Protein AF-A0A9E0FGS3-F1 (afdb_monomer_lite)

Structure (mmCIF, N/CA/C/O backbone):
data_AF-A0A9E0FGS3-F1
#
_entry.id   AF-A0A9E0FGS3-F1
#
loop_
_atom_site.group_PDB
_atom_site.id
_atom_site.type_symbol
_atom_site.label_atom_id
_atom_site.label_alt_id
_atom_site.label_comp_id
_atom_site.label_asym_id
_atom_site.label_entity_id
_atom_site.label_seq_id
_atom_site.pdbx_PDB_ins_code
_atom_site.Cartn_x
_atom_site.Cartn_y
_atom_site.Cartn_z
_atom_site.occupancy
_atom_site.B_iso_or_equiv
_atom_site.auth_seq_id
_atom_site.auth_comp_id
_atom_site.auth_asym_id
_atom_site.auth_atom_id
_atom_site.pdbx_PDB_model_num
ATOM 1 N N . MET A 1 1 ? -5.988 -3.502 -14.103 1.00 76.56 1 MET A N 1
ATOM 2 C CA . MET A 1 1 ? -5.282 -2.232 -13.869 1.00 76.56 1 MET A CA 1
ATOM 3 C C . MET A 1 1 ? -5.603 -1.785 -12.456 1.00 76.56 1 MET A C 1
ATOM 5 O O . MET A 1 1 ? -6.783 -1.703 -12.133 1.00 76.56 1 MET A O 1
ATOM 9 N N . TYR A 1 2 ? -4.586 -1.602 -11.619 1.00 89.62 2 TYR A N 1
ATOM 10 C CA . TYR A 1 2 ? -4.748 -1.107 -10.251 1.00 89.62 2 TYR A CA 1
ATOM 11 C C . TYR A 1 2 ? -4.620 0.414 -10.249 1.00 89.62 2 TYR A C 1
ATOM 13 O O . TYR A 1 2 ? -3.804 0.963 -10.988 1.00 89.62 2 TYR A O 1
ATOM 21 N N . ASN A 1 3 ? -5.433 1.092 -9.447 1.00 94.62 3 ASN A N 1
ATOM 22 C CA . ASN A 1 3 ? -5.266 2.517 -9.184 1.00 94.62 3 ASN A CA 1
ATOM 23 C C . ASN A 1 3 ? -4.481 2.732 -7.879 1.00 94.62 3 ASN A C 1
ATOM 25 O O . ASN A 1 3 ? -4.219 1.793 -7.130 1.00 94.62 3 ASN A O 1
ATOM 29 N N . GLU A 1 4 ? -4.127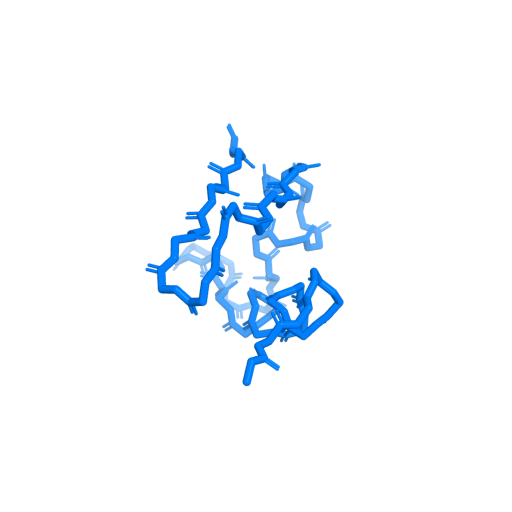 3.982 -7.588 1.00 95.44 4 GLU A N 1
ATOM 30 C CA . GLU A 1 4 ? -3.368 4.352 -6.388 1.00 95.44 4 GLU A CA 1
ATOM 31 C C . GLU A 1 4 ? -3.996 3.817 -5.086 1.00 95.44 4 GLU A C 1
ATOM 33 O O . GLU A 1 4 ? -3.293 3.292 -4.226 1.00 95.44 4 GLU A O 1
ATOM 38 N N . GLN A 1 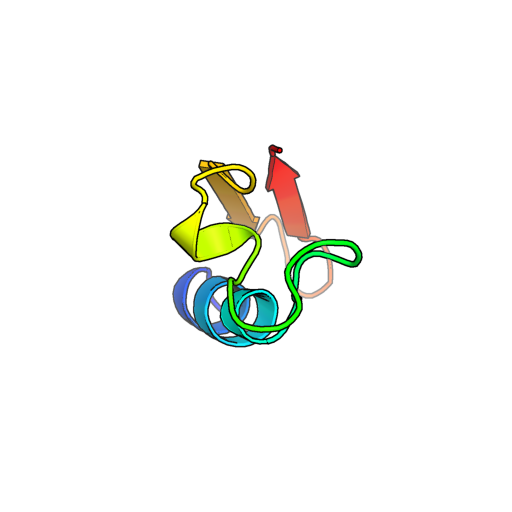5 ? -5.325 3.881 -4.953 1.00 96.06 5 GLN A N 1
ATOM 39 C CA . GLN A 1 5 ? -6.041 3.426 -3.756 1.00 96.06 5 GLN A CA 1
ATOM 40 C C . GLN A 1 5 ? -5.976 1.907 -3.583 1.00 96.06 5 GLN A C 1
ATOM 42 O O . GLN A 1 5 ? -5.987 1.419 -2.452 1.00 96.06 5 GLN A O 1
ATOM 47 N N . ASP A 1 6 ? -5.913 1.155 -4.682 1.00 95.44 6 ASP A N 1
ATOM 48 C CA . ASP A 1 6 ? -5.719 -0.292 -4.625 1.00 95.44 6 ASP A CA 1
ATOM 49 C C . ASP A 1 6 ? -4.321 -0.622 -4.088 1.00 95.44 6 ASP A C 1
ATOM 51 O O . ASP A 1 6 ? -4.185 -1.489 -3.226 1.00 95.44 6 ASP A O 1
ATOM 55 N N . ILE A 1 7 ? -3.293 0.109 -4.538 1.00 95.88 7 ILE A N 1
ATOM 56 C CA . ILE A 1 7 ? -1.915 -0.084 -4.067 1.00 95.88 7 ILE A CA 1
ATOM 57 C C . ILE A 1 7 ? -1.783 0.297 -2.588 1.00 95.88 7 ILE A C 1
ATOM 59 O O . ILE A 1 7 ? -1.189 -0.469 -1.832 1.00 95.88 7 ILE A O 1
ATOM 63 N N . TRP A 1 8 ? -2.384 1.408 -2.144 1.00 96.62 8 TRP A N 1
ATOM 64 C CA . TRP A 1 8 ? -2.408 1.785 -0.722 1.00 96.62 8 TRP A CA 1
ATOM 65 C C . TRP A 1 8 ? -2.960 0.658 0.158 1.00 96.62 8 TRP A C 1
ATOM 67 O O . TRP A 1 8 ? -2.296 0.236 1.102 1.00 96.62 8 TRP A O 1
ATOM 77 N N . LYS A 1 9 ? -4.121 0.096 -0.205 1.00 95.88 9 LYS A N 1
ATOM 78 C CA . LYS A 1 9 ? -4.740 -1.024 0.527 1.00 95.88 9 LYS A CA 1
ATOM 79 C C . LYS A 1 9 ? -3.870 -2.276 0.549 1.00 95.8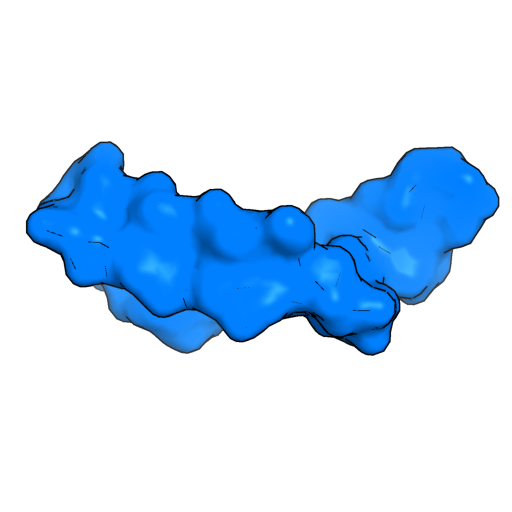8 9 LYS A C 1
ATOM 81 O O . LYS A 1 9 ? -3.877 -3.016 1.527 1.00 95.88 9 LYS A O 1
ATOM 86 N N . ILE A 1 10 ? -3.138 -2.544 -0.531 1.00 95.00 10 ILE A N 1
ATOM 87 C CA . ILE A 1 10 ? -2.199 -3.667 -0.573 1.00 95.00 10 ILE A CA 1
ATOM 88 C C . ILE A 1 10 ? -1.033 -3.400 0.383 1.00 95.00 10 ILE A C 1
ATOM 90 O O . ILE A 1 10 ? -0.670 -4.286 1.150 1.00 95.00 10 ILE A O 1
ATOM 94 N N . LEU A 1 11 ? -0.466 -2.193 0.388 1.00 95.44 11 LEU A N 1
ATOM 95 C CA . LEU A 1 11 ? 0.680 -1.852 1.234 1.00 95.44 11 LEU A CA 1
ATOM 96 C C . LEU A 1 11 ? 0.342 -1.797 2.734 1.00 95.44 11 LEU A C 1
ATOM 98 O O . LEU A 1 11 ? 1.233 -2.017 3.551 1.00 95.44 11 LEU A O 1
ATOM 102 N N . GLU A 1 12 ? -0.927 -1.634 3.122 1.00 95.31 12 GLU A N 1
ATOM 1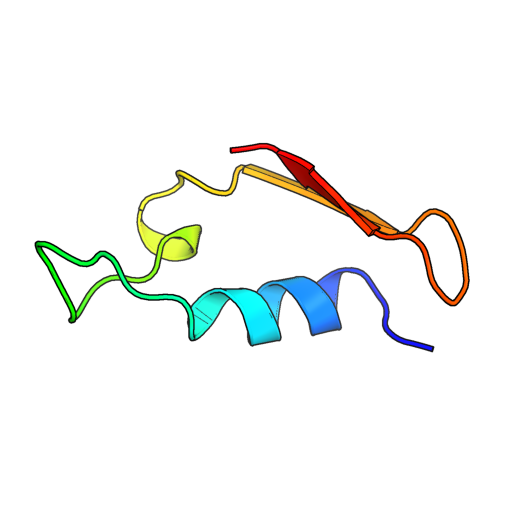03 C CA . GLU A 1 12 ? -1.372 -1.777 4.522 1.00 95.31 12 GLU A CA 1
ATOM 104 C C . GLU A 1 12 ? -1.071 -3.167 5.120 1.00 95.31 12 GLU A C 1
ATOM 106 O O . GLU A 1 12 ? -0.960 -3.323 6.345 1.00 95.31 12 GLU A O 1
ATOM 111 N N . VAL A 1 13 ? -0.921 -4.207 4.290 1.00 95.62 13 VAL A N 1
ATOM 112 C CA . VAL A 1 13 ? -0.576 -5.556 4.772 1.00 95.62 13 VAL A CA 1
ATOM 113 C C . VAL A 1 13 ? 0.916 -5.713 5.061 1.00 95.62 13 VAL A C 1
ATOM 115 O O . VAL A 1 13 ? 1.298 -6.655 5.753 1.00 95.62 13 VAL A O 1
ATOM 118 N N . VAL A 1 14 ? 1.757 -4.799 4.565 1.00 94.81 14 VAL A N 1
ATOM 119 C CA . VAL A 1 14 ? 3.201 -4.810 4.805 1.00 94.81 14 VAL A CA 1
ATOM 120 C C . VAL A 1 14 ? 3.460 -4.262 6.204 1.00 94.81 14 VAL A C 1
ATOM 122 O O . VAL A 1 14 ? 3.244 -3.081 6.487 1.00 94.81 14 VAL A O 1
ATOM 125 N N . LYS A 1 15 ? 3.871 -5.158 7.102 1.00 95.25 15 LYS A N 1
ATOM 126 C CA . LYS A 1 15 ? 4.091 -4.863 8.520 1.00 95.25 15 LYS A CA 1
ATOM 127 C C . LYS A 1 15 ? 5.547 -4.551 8.810 1.00 95.25 15 LYS A C 1
ATOM 129 O O . LYS A 1 15 ? 6.439 -5.038 8.116 1.00 95.25 15 LYS A O 1
ATOM 134 N N . ASP A 1 16 ? 5.764 -3.774 9.861 1.00 95.44 16 ASP A N 1
ATOM 135 C CA . ASP A 1 16 ? 7.101 -3.545 10.385 1.00 95.44 16 ASP A CA 1
ATOM 136 C C . ASP A 1 16 ? 7.687 -4.853 10.969 1.00 95.44 16 ASP A C 1
ATOM 138 O O . ASP A 1 16 ? 6.994 -5.553 11.718 1.00 95.44 16 ASP A O 1
ATOM 142 N N . PRO A 1 17 ? 8.936 -5.228 10.630 1.00 93.88 17 PRO A N 1
ATOM 143 C CA . PRO A 1 17 ? 9.562 -6.444 11.151 1.00 93.88 17 PRO A CA 1
ATOM 144 C C . PRO A 1 17 ? 9.793 -6.440 12.670 1.00 93.88 17 PRO A C 1
ATOM 146 O O . PRO A 1 17 ? 9.833 -7.513 13.273 1.00 93.88 17 PRO A O 1
ATOM 149 N N . GLU A 1 18 ? 9.960 -5.266 13.286 1.00 96.12 18 GLU A N 1
ATOM 150 C CA . GLU A 1 18 ? 10.176 -5.104 14.729 1.00 96.12 18 GLU A CA 1
ATOM 151 C C . GLU A 1 18 ? 8.849 -4.941 15.491 1.00 96.12 18 GLU A C 1
ATOM 153 O O . GLU A 1 18 ? 8.718 -5.422 16.619 1.00 96.12 18 GLU A O 1
ATOM 158 N N . ILE A 1 19 ? 7.837 -4.329 14.862 1.00 93.31 19 ILE A N 1
ATOM 159 C CA . ILE A 1 19 ? 6.485 -4.113 15.396 1.00 93.31 19 ILE A CA 1
ATOM 160 C C . ILE A 1 19 ? 5.426 -4.694 14.428 1.00 93.31 19 ILE A C 1
ATOM 162 O O . ILE A 1 19 ? 4.729 -3.944 13.738 1.00 93.31 19 ILE A O 1
ATOM 166 N N . PRO A 1 20 ? 5.195 -6.025 14.416 1.00 92.50 20 PRO A N 1
ATOM 167 C CA . PRO A 1 20 ? 4.335 -6.698 13.425 1.00 92.50 20 PRO A CA 1
ATOM 168 C C . PRO A 1 20 ? 2.859 -6.273 13.413 1.00 92.50 20 PRO A C 1
ATOM 170 O O . PRO A 1 20 ? 2.098 -6.646 12.521 1.00 92.50 20 PRO A O 1
ATOM 173 N N . THR A 1 21 ? 2.420 -5.531 14.429 1.00 94.69 21 THR A N 1
ATOM 174 C CA . THR A 1 21 ? 1.054 -5.010 14.541 1.00 94.69 21 THR A CA 1
ATOM 175 C C . THR A 1 21 ? 0.838 -3.708 13.773 1.00 94.69 21 THR A C 1
ATOM 177 O O . THR A 1 21 ? -0.313 -3.352 13.536 1.00 94.69 21 THR A O 1
ATOM 180 N N . LEU A 1 22 ? 1.905 -2.995 13.398 1.00 94.69 22 LEU A N 1
ATOM 181 C CA . LEU A 1 22 ? 1.833 -1.725 12.673 1.00 94.69 22 LEU A CA 1
ATOM 182 C C . LEU A 1 22 ? 2.198 -1.925 11.202 1.00 94.69 22 LEU A C 1
ATOM 184 O O . LEU A 1 22 ? 3.113 -2.683 10.878 1.00 94.69 22 LEU A O 1
ATOM 188 N N . SER A 1 23 ? 1.462 -1.267 10.302 1.00 95.94 23 SER A N 1
ATOM 189 C CA . SER A 1 23 ? 1.831 -1.232 8.886 1.00 95.94 23 SER A CA 1
ATOM 190 C C . SER A 1 23 ? 2.816 -0.103 8.597 1.00 95.94 23 SER A C 1
ATOM 192 O O . SER A 1 23 ? 2.807 0.935 9.261 1.00 95.94 23 SER A O 1
ATOM 194 N N . MET A 1 24 ? 3.630 -0.279 7.555 1.00 94.81 24 MET A N 1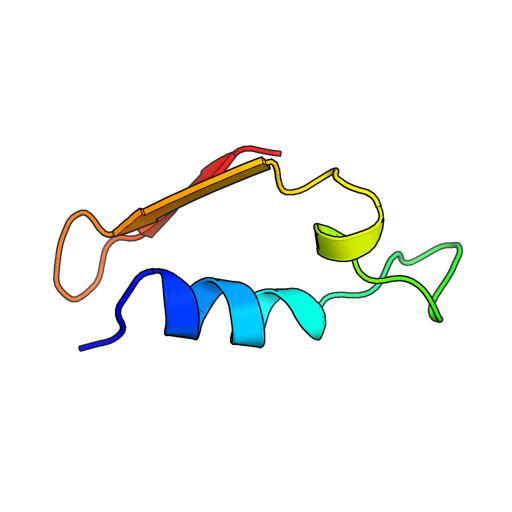
ATOM 195 C CA . MET A 1 24 ? 4.532 0.780 7.085 1.00 94.81 24 MET A CA 1
ATOM 196 C C . MET A 1 24 ? 3.769 2.021 6.586 1.00 94.81 24 MET A C 1
AT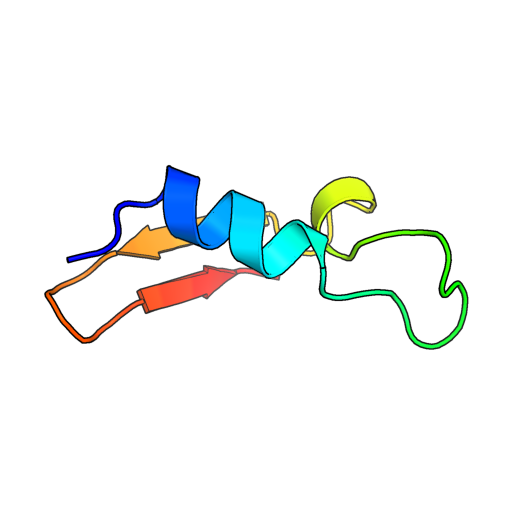OM 198 O O . MET A 1 24 ? 4.313 3.124 6.597 1.00 94.81 24 MET A O 1
ATOM 202 N N . VAL A 1 25 ? 2.505 1.846 6.181 1.00 95.50 25 VAL A N 1
ATOM 203 C CA . VAL A 1 25 ? 1.584 2.933 5.821 1.00 95.50 25 VAL A CA 1
ATOM 204 C C . VAL A 1 25 ? 1.132 3.696 7.073 1.00 95.50 25 VAL A C 1
ATOM 206 O O . VAL A 1 25 ? 1.274 4.914 7.123 1.00 95.50 25 VAL A O 1
ATOM 209 N N . ASP A 1 26 ? 0.666 3.000 8.116 1.00 94.62 26 ASP A N 1
ATOM 210 C CA . ASP A 1 26 ? 0.188 3.619 9.369 1.00 94.62 26 ASP A CA 1
ATOM 211 C C . ASP A 1 26 ? 1.294 4.374 10.110 1.00 94.62 26 ASP A C 1
ATOM 213 O O . ASP A 1 26 ? 1.051 5.390 10.760 1.00 94.62 26 ASP A O 1
ATOM 217 N N . MET A 1 27 ? 2.525 3.873 10.012 1.00 94.62 27 MET A N 1
ATOM 218 C CA . MET A 1 27 ? 3.708 4.518 10.581 1.00 94.62 27 MET A CA 1
ATOM 219 C C . MET A 1 27 ? 4.125 5.779 9.813 1.00 94.62 27 MET A C 1
ATOM 221 O O . MET A 1 27 ? 5.008 6.500 10.275 1.00 94.62 27 MET A O 1
ATOM 225 N N . GLY A 1 28 ? 3.520 6.045 8.651 1.00 94.19 28 GLY A N 1
ATOM 226 C CA . GLY A 1 28 ? 3.883 7.159 7.783 1.00 94.19 28 GLY A CA 1
ATOM 227 C C . GLY A 1 28 ? 5.256 7.001 7.132 1.00 94.19 28 GLY A C 1
ATOM 228 O O . GLY A 1 28 ? 5.839 8.006 6.738 1.00 94.19 28 GLY A O 1
ATOM 229 N N . ILE A 1 29 ? 5.780 5.770 7.042 1.00 95.12 29 ILE A N 1
ATOM 230 C CA . ILE A 1 29 ? 7.011 5.489 6.294 1.00 95.12 29 ILE A CA 1
ATOM 231 C C . ILE A 1 29 ? 6.693 5.604 4.808 1.00 95.12 29 ILE A C 1
ATOM 233 O O . ILE A 1 29 ? 7.283 6.408 4.109 1.00 95.12 29 ILE A O 1
ATOM 237 N N . ILE A 1 30 ? 5.697 4.864 4.320 1.00 96.44 30 ILE A N 1
ATOM 238 C CA . ILE A 1 30 ? 5.261 5.008 2.929 1.00 96.44 30 ILE A CA 1
ATOM 239 C C . ILE A 1 30 ? 4.459 6.307 2.816 1.00 96.44 30 ILE A C 1
ATOM 241 O O . ILE A 1 30 ? 3.363 6.413 3.365 1.00 96.44 30 ILE A O 1
ATOM 245 N N . THR A 1 31 ? 5.003 7.293 2.104 1.00 95.94 31 THR A N 1
ATOM 246 C CA . THR A 1 31 ? 4.442 8.653 2.037 1.00 95.94 31 THR A CA 1
ATOM 247 C C . THR A 1 31 ? 3.834 8.997 0.683 1.00 95.94 31 THR A C 1
ATOM 249 O O . THR A 1 31 ? 3.021 9.920 0.598 1.00 95.94 31 THR A O 1
ATOM 252 N N . LYS A 1 32 ? 4.178 8.262 -0.382 1.00 97.25 32 LYS A N 1
ATOM 253 C CA . LYS A 1 32 ? 3.660 8.518 -1.731 1.00 97.25 32 LYS A CA 1
ATOM 254 C C . LYS A 1 32 ? 3.589 7.250 -2.574 1.00 97.25 32 LYS A C 1
ATOM 256 O O . LYS A 1 32 ? 4.495 6.420 -2.539 1.00 97.25 32 LYS A O 1
ATOM 261 N N . ILE A 1 33 ? 2.548 7.169 -3.402 1.00 96.81 33 ILE A N 1
ATOM 262 C CA . ILE A 1 33 ? 2.390 6.172 -4.463 1.00 96.81 33 ILE A CA 1
ATOM 263 C C . ILE A 1 33 ? 2.084 6.901 -5.770 1.00 96.81 33 ILE A C 1
ATOM 265 O O . ILE A 1 33 ? 1.286 7.834 -5.802 1.00 96.81 33 ILE A O 1
ATOM 269 N N . GLU A 1 34 ? 2.714 6.479 -6.859 1.00 96.94 34 GLU A N 1
ATOM 270 C CA . GLU A 1 34 ? 2.478 7.021 -8.193 1.00 96.94 34 GLU A CA 1
ATOM 271 C C . GLU A 1 34 ? 2.374 5.870 -9.201 1.00 96.94 34 GLU A C 1
ATOM 273 O O . GLU A 1 34 ? 3.344 5.153 -9.446 1.00 96.94 34 GLU A O 1
ATOM 278 N N . VAL A 1 35 ? 1.190 5.686 -9.789 1.00 95.50 35 VAL A N 1
ATOM 279 C CA . VAL A 1 35 ? 0.951 4.679 -10.834 1.00 95.50 35 VAL A CA 1
ATOM 280 C C . VAL A 1 35 ? 1.299 5.296 -12.191 1.00 95.50 35 VAL A C 1
ATOM 282 O O . VAL A 1 35 ? 0.627 6.225 -12.638 1.00 95.50 35 VAL A O 1
ATOM 285 N N . ARG A 1 36 ? 2.362 4.801 -12.838 1.00 94.44 36 ARG A N 1
ATOM 286 C CA . ARG A 1 36 ? 2.936 5.378 -14.073 1.00 94.44 36 ARG A CA 1
ATOM 287 C C . ARG A 1 36 ? 2.541 4.637 -15.352 1.00 94.44 36 ARG A C 1
ATOM 289 O O . ARG A 1 36 ? 2.817 5.116 -16.450 1.00 94.44 36 ARG A O 1
ATOM 296 N N . GLY A 1 37 ? 1.872 3.496 -15.228 1.00 89.88 37 GLY A N 1
ATOM 297 C CA . GLY A 1 37 ? 1.399 2.685 -16.346 1.00 89.88 37 GLY A CA 1
ATOM 298 C C . GLY A 1 37 ? 0.650 1.451 -15.856 1.00 89.88 37 GLY A C 1
ATOM 299 O O . GLY A 1 37 ? 0.300 1.365 -14.682 1.00 89.88 37 GLY A O 1
ATOM 300 N N . GLU A 1 38 ? 0.403 0.487 -16.744 1.00 88.94 38 GLU A N 1
ATOM 301 C CA . GLU A 1 38 ? -0.253 -0.770 -16.353 1.00 88.94 38 GLU A CA 1
ATOM 302 C C . GLU A 1 38 ? 0.621 -1.638 -15.433 1.00 88.94 38 GLU A C 1
ATOM 304 O O . GLU A 1 38 ? 0.080 -2.256 -14.518 1.00 88.94 38 GLU A O 1
ATOM 309 N N . ASP A 1 39 ? 1.946 -1.607 -15.625 1.00 92.00 39 ASP A N 1
ATOM 310 C CA . ASP A 1 39 ? 2.918 -2.462 -14.923 1.00 92.00 39 ASP A CA 1
ATOM 311 C C . ASP A 1 39 ? 4.026 -1.669 -14.192 1.00 92.00 39 ASP A C 1
ATOM 313 O O . ASP A 1 39 ? 5.034 -2.246 -13.787 1.00 92.00 39 ASP A O 1
ATOM 317 N N . ASP A 1 40 ? 3.870 -0.349 -14.029 1.00 95.00 40 ASP A N 1
ATOM 318 C CA . ASP A 1 40 ? 4.860 0.512 -13.361 1.00 95.00 40 ASP A CA 1
ATOM 319 C C . ASP A 1 40 ? 4.227 1.316 -12.218 1.00 95.00 40 ASP A C 1
ATOM 321 O O . ASP A 1 40 ? 3.277 2.084 -12.418 1.00 95.00 40 ASP A O 1
ATOM 325 N N . VAL A 1 41 ? 4.773 1.137 -11.014 1.00 96.06 41 VAL A N 1
ATOM 326 C CA . VAL A 1 41 ? 4.361 1.826 -9.789 1.00 96.06 41 VAL A CA 1
ATOM 327 C C . VAL A 1 41 ? 5.604 2.300 -9.045 1.00 96.06 41 VAL A C 1
ATOM 329 O O . VAL A 1 41 ? 6.482 1.510 -8.701 1.00 96.06 41 VAL A O 1
ATOM 332 N N . TYR A 1 42 ? 5.646 3.595 -8.748 1.00 96.69 42 TYR A N 1
ATOM 333 C CA . TYR A 1 42 ? 6.667 4.214 -7.914 1.00 96.69 42 TYR A CA 1
ATOM 334 C C . TYR A 1 42 ? 6.140 4.411 -6.489 1.00 96.69 42 TYR A C 1
ATOM 336 O O . TYR A 1 42 ? 5.018 4.885 -6.301 1.00 96.69 42 TYR A O 1
ATOM 344 N N . VAL A 1 43 ? 6.959 4.068 -5.494 1.00 96.38 43 VAL A N 1
ATOM 345 C CA . VAL A 1 43 ? 6.647 4.211 -4.065 1.00 96.38 43 VAL A CA 1
ATOM 346 C C . VAL A 1 43 ? 7.762 5.007 -3.391 1.00 96.38 43 VAL A C 1
ATOM 348 O O . VAL A 1 43 ? 8.939 4.735 -3.624 1.00 96.38 43 VAL A O 1
ATOM 351 N N . GLU A 1 44 ? 7.390 5.982 -2.564 1.00 96.25 44 GLU A N 1
ATOM 352 C CA . GLU A 1 44 ? 8.310 6.796 -1.760 1.00 96.25 44 GLU A CA 1
ATOM 353 C C . GLU A 1 44 ? 8.164 6.440 -0.278 1.00 96.25 44 GLU A C 1
ATOM 355 O O . GLU A 1 44 ? 7.039 6.335 0.228 1.00 96.25 44 GLU A O 1
ATOM 360 N N . MET A 1 45 ? 9.303 6.237 0.386 1.00 91.94 45 MET A N 1
ATOM 361 C CA . MET A 1 45 ? 9.435 5.808 1.781 1.00 91.94 45 MET A CA 1
ATOM 362 C C . MET A 1 45 ? 10.356 6.742 2.563 1.00 91.94 45 MET A C 1
ATOM 364 O O . MET A 1 45 ? 11.271 7.304 1.918 1.00 91.94 45 MET A O 1
#

pLDDT: mean 94.43, std 3.26, range [76.56, 97.25]

Foldseek 3Di:
DDDPVNVLVVQQCDADPVGRVGGCVNVCQFPDWDDPDPPDIDTHD

Secondary structure (DSSP, 8-state):
---HHHHHHHHTT-B-SS-TTSBTTTTT---EEEE-SSS-EEEE-

Radius of gyration: 11.08 Å; chains: 1; bounding box: 16×15×32 Å

Sequence (45 aa):
MYNEQDIWKILEVVKDPEIPTLSMVDMGIITKIEVRGEDDVYVEM